Protein AF-A0A939B214-F1 (afdb_monomer)

Solvent-accessible surface area (backbone atoms only — not comparable to full-atom values): 5726 Å² total; per-residue (Å²): 135,89,84,69,72,48,75,45,84,51,101,62,32,33,40,42,36,34,70,47,88,90,41,87,101,39,64,52,78,44,81,43,49,46,67,33,42,53,50,48,49,66,78,43,48,63,38,62,79,42,30,29,58,56,48,25,69,68,62,79,37,57,94,60,34,69,34,42,68,54,26,40,54,40,51,50,48,33,35,76,73,66,45,25,44,74,49,78,86,64,88,58,98,65,63,34,28,35,30,88

Mean predicted aligned error: 3.48 Å

Sequence (100 aa):
MRQTYYVFEARRYFFVLSFSKSKRASGNFNLVSARAVEHVRRSFAGRQDLTAKHLATRSRKPRLVGSALHALNILYVLVAIGAAVRDERFRDRELHFNLR

Nearest PDB structures (foldseek):
  3eyy-assembly1_B  TM=7.524E-01  e=2.083E-01  Streptomyces coelicolor
  4ray-assembly1_A  TM=7.594E-01  e=3.332E-01  Magnetospirillum gryphiswaldense MSR-1 v2
  4lmy-assembly1_B  TM=6.597E-01  e=1.302E-01  Streptococcus pyogenes NS88.2
  4i7h-assembly1_A  TM=6.518E-01  e=3.533E-01  Streptococcus pyogenes MGAS315
  6dk4-assembly1_A  TM=6.432E-01  e=6.357E-01  Campylobacter jejuni

Radius of gyration: 13.12 Å; Cα contacts (8 Å, |Δi|>4): 165; chains: 1; bounding box: 32×29×33 Å

Foldseek 3Di:
DDWDWDWDDDPFWIWIKTADPVDPPDIDIDIATPVLLVLLLVVQAQPWFDWLQNCLVPSVCCVRRVDSVNSVSSQVVCVVVVQKDWDPVDPDPTTTIGGD

pLDDT: mean 93.39, std 6.2, range [59.78, 98.31]

Structure (mmCIF, N/CA/C/O backbone):
data_AF-A0A939B214-F1
#
_entry.id   AF-A0A939B214-F1
#
loop_
_atom_site.group_PDB
_atom_site.id
_atom_site.type_symbol
_atom_site.label_atom_id
_atom_site.label_alt_id
_atom_site.label_comp_id
_atom_site.label_asym_id
_atom_site.label_entity_id
_atom_site.label_seq_id
_atom_site.pdbx_PDB_ins_code
_atom_site.Cartn_x
_atom_site.Cartn_y
_atom_site.Cartn_z
_atom_site.occupancy
_atom_site.B_iso_or_equiv
_atom_site.auth_seq_id
_atom_site.auth_comp_id
_atom_site.auth_asym_id
_atom_site.auth_atom_id
_atom_site.pdbx_PDB_model_num
ATOM 1 N N . MET A 1 1 ? -1.240 9.878 -18.125 1.00 59.78 1 MET A N 1
ATOM 2 C CA . MET A 1 1 ? -0.341 8.707 -18.296 1.00 59.78 1 MET A CA 1
ATOM 3 C C . MET A 1 1 ? -0.269 7.914 -16.984 1.00 59.78 1 MET A C 1
ATOM 5 O O . MET A 1 1 ? 0.194 8.462 -15.986 1.00 59.78 1 MET A O 1
ATOM 9 N N . ARG A 1 2 ? -0.756 6.665 -16.938 1.00 70.69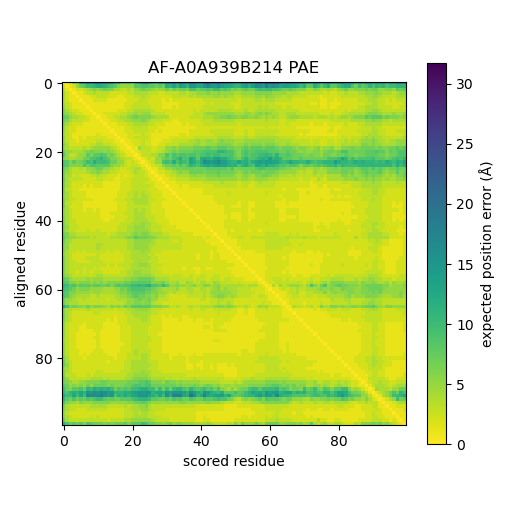 2 ARG A N 1
AT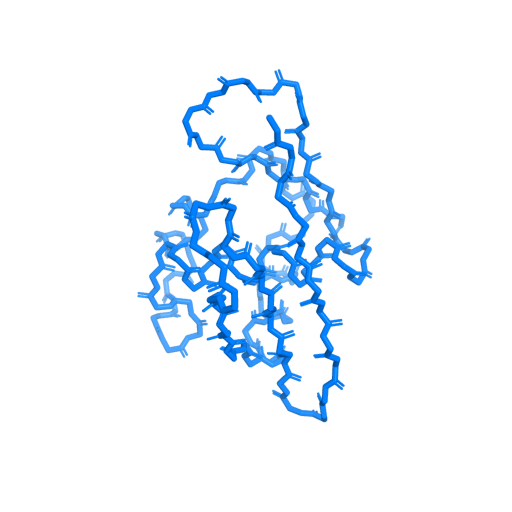OM 10 C CA . ARG A 1 2 ? -0.861 5.829 -15.715 1.00 70.69 2 ARG A CA 1
ATOM 11 C C . ARG A 1 2 ? 0.515 5.336 -15.245 1.00 70.69 2 ARG A C 1
ATOM 13 O O . ARG A 1 2 ? 1.395 5.108 -16.065 1.00 70.69 2 ARG A O 1
ATOM 20 N N . GLN A 1 3 ? 0.789 5.354 -13.938 1.00 83.88 3 GLN A N 1
ATOM 21 C CA . GLN A 1 3 ? 2.053 4.865 -13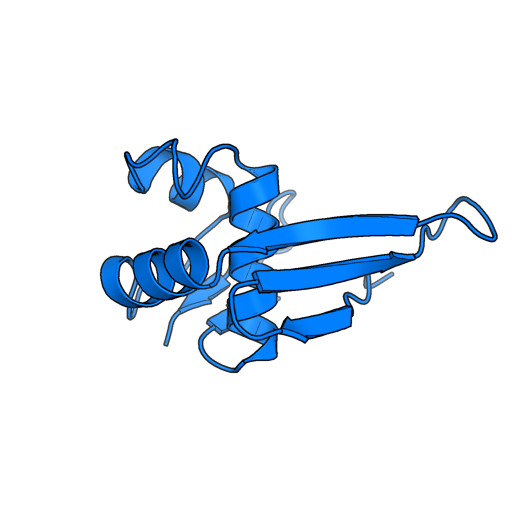.356 1.00 83.88 3 GLN A CA 1
ATOM 22 C C . GLN A 1 3 ? 1.883 3.387 -13.010 1.00 83.88 3 GLN A C 1
ATOM 24 O O . GLN A 1 3 ? 0.901 3.042 -12.355 1.00 83.88 3 GLN A O 1
ATOM 29 N N . THR A 1 4 ? 2.820 2.543 -13.435 1.00 89.50 4 THR A N 1
ATOM 30 C CA . THR A 1 4 ? 2.838 1.126 -13.055 1.00 89.50 4 THR A CA 1
ATOM 31 C C . THR A 1 4 ? 3.704 0.949 -11.817 1.00 89.50 4 THR A C 1
ATOM 33 O O . THR A 1 4 ? 4.797 1.521 -11.730 1.00 89.50 4 THR A O 1
ATOM 36 N N . TYR A 1 5 ? 3.191 0.168 -10.872 1.00 92.25 5 TYR A N 1
ATOM 37 C CA . TYR A 1 5 ? 3.890 -0.243 -9.665 1.00 92.25 5 TYR A CA 1
ATOM 38 C C . TYR A 1 5 ? 4.039 -1.759 -9.693 1.00 92.25 5 TYR A C 1
ATOM 40 O O . TYR A 1 5 ? 3.074 -2.464 -9.981 1.00 92.25 5 TYR A O 1
ATOM 48 N N . TYR A 1 6 ? 5.240 -2.239 -9.401 1.00 95.25 6 TYR A N 1
ATOM 49 C CA . TYR A 1 6 ? 5.546 -3.656 -9.264 1.00 95.25 6 TYR A CA 1
ATOM 50 C C . TYR A 1 6 ? 5.674 -3.972 -7.782 1.00 95.25 6 TYR A C 1
ATOM 52 O O . TYR A 1 6 ? 6.352 -3.244 -7.054 1.00 95.25 6 TYR A O 1
ATOM 60 N N . VAL A 1 7 ? 5.008 -5.033 -7.338 1.00 97.19 7 VAL A N 1
ATOM 61 C CA . VAL A 1 7 ? 5.047 -5.486 -5.949 1.00 97.19 7 VAL A CA 1
ATOM 62 C C . VAL A 1 7 ? 5.621 -6.892 -5.924 1.00 97.19 7 VAL A C 1
ATOM 64 O O . VAL A 1 7 ? 5.086 -7.783 -6.576 1.00 97.19 7 VAL A O 1
ATOM 67 N N . PHE A 1 8 ? 6.702 -7.077 -5.174 1.00 97.44 8 PHE A N 1
ATOM 68 C CA . PHE A 1 8 ? 7.311 -8.383 -4.941 1.00 97.44 8 PHE A CA 1
ATOM 69 C C . PHE A 1 8 ? 7.147 -8.751 -3.474 1.00 97.44 8 PHE A C 1
ATOM 71 O O . PHE A 1 8 ? 7.441 -7.943 -2.589 1.00 97.44 8 PHE A O 1
ATOM 78 N N . GLU A 1 9 ? 6.678 -9.963 -3.217 1.00 97.12 9 GLU A N 1
ATOM 79 C CA . GLU A 1 9 ? 6.497 -10.482 -1.868 1.00 97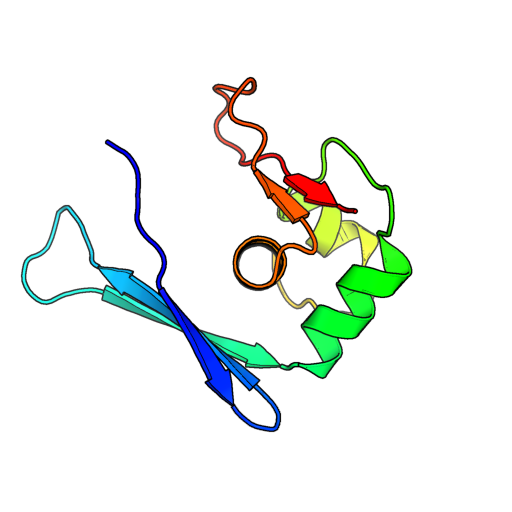.12 9 GLU A CA 1
ATOM 80 C C . GLU A 1 9 ? 7.759 -11.201 -1.381 1.00 97.12 9 GLU A C 1
ATOM 82 O O . GLU A 1 9 ? 8.388 -11.969 -2.106 1.00 97.12 9 GLU A O 1
ATOM 87 N N . ALA A 1 10 ? 8.120 -10.955 -0.126 1.00 95.06 10 ALA A N 1
ATOM 88 C CA . ALA A 1 10 ? 9.136 -11.687 0.612 1.00 95.06 10 ALA A CA 1
ATOM 89 C C . ALA A 1 10 ? 8.621 -12.009 2.021 1.00 95.06 10 ALA A C 1
ATOM 91 O O . ALA A 1 10 ? 7.673 -11.406 2.519 1.00 95.06 10 ALA A O 1
ATOM 92 N N . ARG A 1 11 ? 9.299 -12.921 2.730 1.00 94.44 11 ARG A N 1
ATOM 93 C CA . ARG A 1 11 ? 8.790 -13.516 3.984 1.00 94.44 11 ARG A CA 1
ATOM 94 C C . ARG A 1 11 ? 8.307 -12.516 5.046 1.00 94.44 11 ARG A C 1
ATOM 96 O O . ARG A 1 11 ? 7.419 -12.830 5.828 1.00 94.44 11 ARG A O 1
ATOM 103 N N . ARG A 1 12 ? 8.933 -11.340 5.153 1.00 97.25 12 ARG A N 1
ATOM 104 C CA . ARG A 1 12 ? 8.592 -10.317 6.167 1.00 97.25 12 ARG A CA 1
ATOM 105 C C . ARG A 1 12 ? 8.265 -8.949 5.571 1.00 97.25 12 ARG A C 1
ATOM 107 O O . ARG A 1 12 ? 7.910 -8.036 6.324 1.00 97.25 12 ARG A O 1
ATOM 114 N N . TYR A 1 13 ? 8.396 -8.800 4.258 1.00 97.88 13 TYR A N 1
ATOM 115 C CA . TYR A 1 13 ? 8.367 -7.511 3.582 1.00 97.88 13 TYR A CA 1
ATOM 116 C C . TYR A 1 13 ? 7.795 -7.636 2.175 1.00 97.88 13 TYR A C 1
ATOM 118 O O . TYR A 1 13 ? 7.892 -8.682 1.549 1.00 97.88 13 TYR A O 1
ATOM 126 N N . PHE A 1 14 ? 7.282 -6.525 1.670 1.00 98.19 14 PHE A N 1
ATOM 127 C CA . PHE A 1 14 ? 6.972 -6.315 0.269 1.00 98.19 14 PHE A CA 1
ATOM 128 C C . PHE A 1 14 ? 7.921 -5.264 -0.295 1.00 98.19 14 PHE A C 1
ATOM 130 O O . PHE A 1 14 ? 8.212 -4.260 0.365 1.00 98.19 14 PHE A O 1
ATOM 137 N N . PHE A 1 15 ? 8.373 -5.479 -1.521 1.00 97.44 15 PHE A N 1
ATOM 138 C CA . PHE A 1 15 ? 9.134 -4.506 -2.290 1.00 97.44 15 PHE A CA 1
ATOM 139 C C . PHE A 1 15 ? 8.204 -3.824 -3.286 1.00 97.44 15 PHE A C 1
ATOM 141 O O . PHE A 1 15 ? 7.592 -4.500 -4.108 1.00 97.44 15 PHE A O 1
ATOM 148 N N . VAL A 1 16 ? 8.105 -2.496 -3.223 1.00 97.31 16 VAL A N 1
ATOM 149 C CA . VAL A 1 16 ? 7.288 -1.681 -4.130 1.00 97.31 16 VAL A CA 1
ATOM 150 C C . VAL A 1 16 ? 8.206 -0.874 -5.038 1.00 97.31 16 VAL A C 1
ATOM 152 O O . VAL A 1 16 ? 8.969 -0.020 -4.581 1.00 97.31 16 VAL A O 1
ATOM 155 N N . LEU A 1 17 ? 8.113 -1.145 -6.334 1.00 95.50 17 LEU A N 1
ATOM 156 C CA . LEU A 1 17 ? 8.972 -0.604 -7.379 1.00 95.50 17 LEU A CA 1
ATOM 157 C C . LEU A 1 17 ? 8.162 0.220 -8.374 1.00 95.50 17 LEU A C 1
ATOM 159 O O . LEU A 1 17 ? 7.065 -0.160 -8.773 1.00 95.50 17 LEU A O 1
ATOM 163 N N . SER A 1 18 ? 8.716 1.344 -8.816 1.00 92.56 18 SER A N 1
ATOM 164 C CA . SER A 1 18 ? 8.142 2.134 -9.909 1.00 92.56 18 SER A CA 1
ATOM 165 C C . SER A 1 18 ? 9.240 2.794 -10.729 1.00 92.56 18 SER A C 1
ATOM 167 O O . SER A 1 18 ? 10.223 3.271 -10.170 1.00 92.56 18 SER A O 1
ATOM 169 N N . PHE A 1 19 ? 9.070 2.853 -12.047 1.00 91.94 19 PHE A N 1
ATOM 170 C CA . PHE A 1 19 ? 10.022 3.519 -12.936 1.00 91.94 19 PHE A CA 1
ATOM 171 C C . PHE A 1 19 ? 9.630 4.977 -13.168 1.00 91.94 19 PHE A C 1
ATOM 173 O O . PHE A 1 19 ? 8.456 5.290 -13.375 1.00 91.94 19 PHE A O 1
ATOM 180 N N . SER A 1 20 ? 10.607 5.878 -13.137 1.00 87.38 20 SER A N 1
ATOM 181 C CA . SER A 1 20 ? 10.394 7.286 -13.451 1.00 87.38 20 SER A CA 1
ATOM 182 C C . SER A 1 20 ? 9.981 7.444 -14.910 1.00 87.38 20 SER A C 1
ATOM 184 O O . SER A 1 20 ? 10.566 6.842 -15.806 1.00 87.38 20 SER A O 1
ATOM 186 N N . LYS A 1 21 ? 8.983 8.294 -15.155 1.00 86.31 21 LYS A N 1
ATOM 187 C CA . LYS A 1 21 ? 8.553 8.637 -16.517 1.00 86.31 21 LYS A CA 1
ATOM 188 C C . LYS A 1 21 ? 9.390 9.736 -17.150 1.00 86.31 21 LYS A C 1
ATOM 190 O O . LYS A 1 21 ? 9.509 9.780 -18.365 1.00 86.31 21 LYS A O 1
ATOM 195 N N . SER A 1 22 ? 9.934 10.635 -16.334 1.00 87.56 22 SER A N 1
ATOM 196 C CA . SER A 1 22 ? 10.696 11.792 -16.807 1.00 87.56 22 SER A CA 1
ATOM 197 C C . SER A 1 22 ? 12.198 11.531 -16.877 1.00 87.56 22 SER A C 1
ATOM 199 O O . SER A 1 22 ? 12.904 12.258 -17.566 1.00 87.56 22 SER A O 1
ATOM 201 N N . LYS A 1 23 ? 12.702 10.505 -16.178 1.00 84.75 23 LYS A N 1
ATOM 202 C CA . LYS A 1 23 ? 14.135 10.186 -16.113 1.00 84.75 23 LYS A CA 1
ATOM 203 C C . LYS A 1 23 ? 14.380 8.737 -16.522 1.00 84.75 23 LYS A C 1
ATOM 205 O O . LYS A 1 23 ? 13.898 7.821 -15.856 1.00 84.75 23 LYS A O 1
ATOM 210 N N . ARG A 1 24 ? 15.151 8.533 -17.597 1.00 83.88 24 ARG A N 1
ATOM 211 C CA . ARG A 1 24 ? 15.583 7.196 -18.039 1.00 83.88 24 ARG A CA 1
ATOM 212 C C . ARG A 1 24 ? 16.411 6.518 -16.942 1.00 83.88 24 ARG A C 1
ATOM 214 O O . ARG A 1 24 ? 17.126 7.191 -16.204 1.00 83.88 24 ARG A O 1
ATOM 221 N N . ALA A 1 25 ? 16.279 5.194 -16.833 1.00 84.44 25 ALA A N 1
ATOM 222 C CA . ALA A 1 25 ? 17.000 4.350 -15.870 1.00 84.44 25 ALA A CA 1
ATOM 223 C C . ALA A 1 25 ? 16.873 4.772 -14.387 1.00 84.44 25 ALA A C 1
ATOM 225 O O . ALA A 1 25 ? 17.696 4.401 -13.559 1.00 84.44 25 ALA A O 1
ATOM 226 N N . SER A 1 26 ? 15.839 5.540 -14.033 1.00 87.19 26 SER A N 1
ATOM 227 C CA . SER A 1 26 ? 15.566 5.957 -12.655 1.00 87.19 26 SER A CA 1
ATOM 228 C C . SER A 1 26 ? 14.257 5.353 -12.169 1.00 87.19 26 SER A C 1
ATOM 230 O O . SER A 1 26 ? 13.307 5.203 -12.938 1.00 87.19 26 SER A O 1
ATOM 232 N N . GLY A 1 27 ? 14.164 5.063 -10.878 1.00 89.88 27 GLY A N 1
ATOM 233 C CA . GLY A 1 27 ? 12.951 4.538 -10.267 1.00 89.88 27 GLY A CA 1
ATOM 234 C C . GLY A 1 27 ? 12.928 4.763 -8.765 1.00 89.88 27 GLY A C 1
ATOM 235 O O . GLY A 1 27 ? 13.917 5.184 -8.173 1.00 89.88 27 GLY A O 1
ATOM 236 N N . ASN A 1 28 ? 11.779 4.483 -8.163 1.00 90.81 28 ASN A N 1
ATOM 237 C CA . ASN A 1 28 ? 11.641 4.423 -6.717 1.00 90.81 28 ASN A CA 1
ATOM 238 C C . ASN A 1 28 ? 11.548 2.969 -6.280 1.00 90.81 28 ASN A C 1
ATOM 240 O O . ASN A 1 28 ? 10.854 2.171 -6.913 1.00 90.81 28 ASN A O 1
ATOM 244 N N . PHE A 1 29 ? 12.190 2.678 -5.158 1.00 93.31 29 PHE A N 1
ATOM 245 C CA . PHE A 1 29 ? 12.156 1.395 -4.480 1.00 93.31 29 PHE A CA 1
ATOM 246 C C . PHE A 1 29 ? 11.801 1.638 -3.017 1.00 93.31 29 PHE A C 1
ATOM 248 O O . PHE A 1 29 ? 12.457 2.428 -2.342 1.00 93.31 29 PHE A O 1
ATOM 255 N N . ASN A 1 30 ? 10.744 0.989 -2.540 1.00 95.88 30 ASN A N 1
ATOM 256 C CA . ASN A 1 30 ? 10.289 1.109 -1.161 1.00 95.88 30 ASN A CA 1
ATOM 257 C C . ASN A 1 30 ? 10.092 -0.274 -0.550 1.00 95.88 30 ASN A C 1
ATOM 259 O O . ASN A 1 30 ? 9.566 -1.179 -1.196 1.00 95.88 30 ASN A O 1
ATOM 263 N N . LEU A 1 31 ? 10.465 -0.405 0.719 1.00 96.50 31 LEU A N 1
ATOM 264 C CA . LEU A 1 31 ? 10.213 -1.593 1.521 1.00 96.50 31 LEU A CA 1
ATOM 265 C C . LEU A 1 31 ? 8.995 -1.351 2.41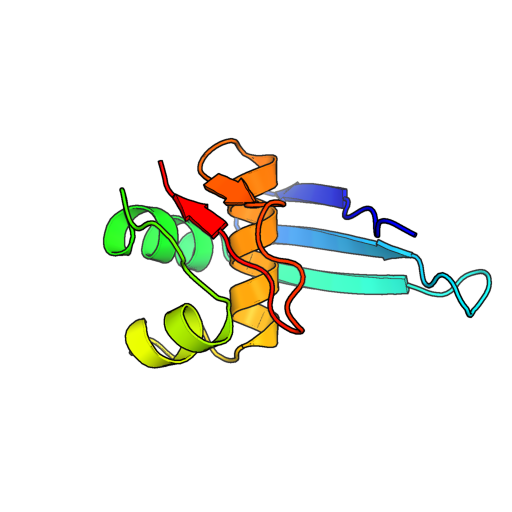5 1.00 96.50 31 LEU A C 1
ATOM 267 O O . LEU A 1 31 ? 8.927 -0.341 3.113 1.00 96.50 31 LEU A O 1
ATOM 271 N N . VAL A 1 32 ? 8.057 -2.291 2.432 1.00 97.75 32 VAL A N 1
ATOM 272 C CA . VAL A 1 32 ? 6.866 -2.240 3.287 1.00 97.75 32 VAL A CA 1
ATOM 273 C C . VAL A 1 32 ? 6.824 -3.496 4.144 1.00 97.75 32 VAL A C 1
ATOM 275 O O . VAL A 1 32 ? 6.911 -4.604 3.629 1.00 97.75 32 VAL A O 1
ATOM 278 N N . SER A 1 33 ? 6.692 -3.364 5.464 1.00 97.88 33 SER A N 1
ATOM 279 C CA . SER A 1 33 ? 6.615 -4.554 6.326 1.00 97.88 33 SER A CA 1
ATOM 280 C C . SER A 1 33 ? 5.281 -5.286 6.154 1.00 97.88 33 SER A C 1
ATOM 282 O O . SER A 1 33 ? 4.221 -4.658 6.165 1.00 97.88 33 SER A O 1
ATOM 284 N N . ALA A 1 34 ? 5.309 -6.621 6.097 1.00 98.06 34 ALA A N 1
ATOM 285 C CA . ALA A 1 34 ? 4.086 -7.426 6.021 1.00 98.06 34 ALA A CA 1
ATOM 286 C C . ALA A 1 34 ? 3.162 -7.193 7.232 1.00 98.06 34 ALA A C 1
ATOM 288 O O . ALA A 1 34 ? 1.940 -7.193 7.113 1.00 98.06 34 ALA A O 1
ATOM 289 N N . ARG A 1 35 ? 3.746 -6.889 8.401 1.00 97.75 35 ARG A N 1
ATOM 290 C CA . ARG A 1 35 ? 2.999 -6.510 9.611 1.00 97.75 35 ARG A CA 1
ATOM 291 C C . ARG A 1 35 ? 2.214 -5.209 9.441 1.00 97.75 35 ARG A C 1
ATOM 293 O O . ARG A 1 35 ? 1.107 -5.110 9.957 1.00 97.75 35 ARG A O 1
ATOM 300 N N . ALA A 1 36 ? 2.775 -4.217 8.749 1.00 97.88 36 ALA A N 1
ATOM 301 C CA . ALA A 1 36 ? 2.075 -2.966 8.470 1.00 97.88 36 ALA A CA 1
ATOM 302 C C . ALA A 1 36 ? 0.913 -3.186 7.495 1.00 97.88 36 ALA A C 1
ATOM 304 O O . ALA A 1 36 ? -0.184 -2.694 7.750 1.00 97.88 36 ALA A O 1
ATOM 305 N N . VAL A 1 37 ? 1.134 -3.981 6.441 1.00 98.12 37 VAL A N 1
ATOM 306 C CA . VAL A 1 37 ? 0.087 -4.359 5.476 1.00 98.12 37 VAL A CA 1
ATOM 307 C C . VAL A 1 37 ? -1.063 -5.060 6.188 1.00 98.12 37 VAL A C 1
ATOM 309 O O . VAL A 1 37 ? -2.204 -4.625 6.072 1.00 98.12 37 VAL A O 1
ATOM 312 N N . GLU A 1 38 ? -0.767 -6.077 6.998 1.00 97.62 38 GLU A N 1
ATOM 313 C CA . GLU A 1 38 ? -1.798 -6.830 7.712 1.00 97.62 38 GLU A CA 1
ATOM 314 C C . GLU A 1 38 ? -2.531 -5.976 8.752 1.00 97.62 38 GLU A C 1
ATOM 316 O O . GLU A 1 38 ? -3.751 -6.070 8.898 1.00 97.62 38 GLU A O 1
ATOM 321 N N . HIS A 1 39 ? -1.813 -5.095 9.455 1.00 97.06 39 HIS A N 1
ATOM 322 C CA . HIS A 1 39 ? -2.435 -4.157 10.382 1.00 97.06 39 HIS A CA 1
ATOM 323 C C . HIS A 1 39 ? -3.436 -3.243 9.671 1.00 97.06 39 HIS A C 1
ATOM 325 O O . HIS A 1 39 ? -4.557 -3.085 10.160 1.00 97.06 39 HIS A O 1
ATOM 331 N N . VAL A 1 40 ? -3.053 -2.665 8.530 1.00 97.75 40 VAL A N 1
ATOM 332 C CA . VAL A 1 40 ? -3.943 -1.804 7.745 1.00 97.75 40 VAL A CA 1
ATOM 333 C C . VAL A 1 40 ? -5.119 -2.607 7.204 1.00 97.75 40 VAL A C 1
ATOM 335 O O . VAL A 1 40 ? -6.256 -2.180 7.385 1.00 97.75 40 VAL A O 1
ATOM 338 N N . ARG A 1 41 ? -4.866 -3.782 6.614 1.00 97.56 41 ARG A N 1
ATOM 339 C CA . ARG A 1 41 ? -5.906 -4.658 6.059 1.00 97.56 41 ARG A CA 1
ATOM 340 C C . ARG A 1 41 ? -7.002 -4.941 7.082 1.00 97.56 41 ARG A C 1
ATOM 342 O O . ARG A 1 41 ? -8.173 -4.779 6.777 1.00 97.56 41 ARG A O 1
ATOM 349 N N . ARG A 1 42 ? -6.623 -5.304 8.312 1.00 96.38 42 ARG A N 1
ATOM 350 C CA . ARG A 1 42 ? -7.581 -5.580 9.394 1.00 96.38 42 ARG A CA 1
ATOM 351 C C . ARG A 1 42 ? -8.264 -4.323 9.924 1.00 96.38 42 ARG A C 1
ATOM 353 O O . ARG A 1 42 ? -9.464 -4.338 10.157 1.00 96.38 42 ARG A O 1
ATOM 360 N N . SER A 1 43 ? -7.511 -3.246 10.145 1.00 96.25 43 SER A N 1
ATOM 361 C CA . SER A 1 43 ? -8.035 -2.057 10.844 1.00 96.25 43 SER A CA 1
ATOM 362 C C . SER A 1 43 ? -8.907 -1.168 9.954 1.00 96.25 43 SER A C 1
ATOM 364 O O . SER A 1 43 ? -9.649 -0.336 10.465 1.00 96.25 43 SER A O 1
ATOM 366 N N . PHE A 1 44 ? -8.795 -1.319 8.634 1.00 96.56 44 PHE A N 1
ATOM 367 C CA . PHE A 1 44 ? -9.528 -0.533 7.643 1.00 96.56 44 PHE A CA 1
ATOM 368 C C . PHE A 1 44 ? -10.360 -1.420 6.699 1.00 96.56 44 PHE A C 1
ATOM 370 O O . PHE A 1 44 ? -10.751 -0.957 5.628 1.00 96.56 44 PHE A O 1
ATOM 377 N N . ALA A 1 45 ? -10.636 -2.673 7.077 1.00 95.69 45 ALA A N 1
ATOM 378 C CA . ALA A 1 45 ? -11.478 -3.584 6.300 1.00 95.69 45 ALA A CA 1
ATOM 379 C C . ALA A 1 45 ? -12.837 -2.937 5.967 1.00 95.69 45 ALA A C 1
ATOM 381 O O . ALA A 1 45 ? -13.433 -2.257 6.806 1.00 95.69 45 ALA A O 1
ATOM 382 N N . GLY A 1 46 ? -13.291 -3.092 4.722 1.00 95.75 46 GLY A N 1
ATOM 383 C CA . GLY A 1 46 ? -14.526 -2.487 4.209 1.00 95.75 46 GLY A CA 1
ATOM 384 C C . GLY A 1 46 ? -14.498 -0.962 4.024 1.00 95.75 46 GLY A C 1
ATOM 385 O O . GLY A 1 46 ? -15.461 -0.390 3.505 1.00 95.75 46 GLY A O 1
ATOM 386 N N . ARG A 1 47 ? -13.420 -0.262 4.413 1.00 96.81 47 ARG A N 1
ATOM 387 C CA . ARG A 1 47 ? -13.347 1.197 4.285 1.00 96.81 47 ARG A CA 1
ATOM 388 C C . ARG A 1 47 ? -13.298 1.602 2.812 1.00 96.81 47 ARG A C 1
ATOM 390 O O . ARG A 1 47 ? -12.395 1.210 2.078 1.00 96.81 47 ARG A O 1
ATOM 397 N N . GLN A 1 48 ? -14.244 2.445 2.421 1.00 96.25 48 GLN A N 1
ATOM 398 C CA . GLN A 1 48 ? -14.285 3.092 1.112 1.00 96.25 48 GLN A CA 1
ATOM 399 C C . GLN A 1 48 ? -13.664 4.490 1.186 1.00 96.25 48 GLN A C 1
ATOM 401 O O . GLN A 1 48 ? -13.565 5.066 2.278 1.00 96.25 48 GLN A O 1
ATOM 406 N N . ASP A 1 49 ? -13.280 5.027 0.029 1.00 95.38 49 ASP A N 1
ATOM 407 C CA . ASP A 1 49 ? -12.793 6.403 -0.114 1.00 95.38 49 ASP A CA 1
ATOM 408 C C . ASP A 1 49 ? -11.593 6.721 0.808 1.00 95.38 49 ASP A C 1
ATOM 410 O O . ASP A 1 49 ? -11.495 7.746 1.491 1.00 95.38 49 ASP A O 1
ATOM 414 N N . LEU A 1 50 ? -10.670 5.763 0.908 1.00 96.62 50 LEU A N 1
ATOM 415 C CA . LEU A 1 50 ? -9.500 5.885 1.761 1.00 96.62 50 LEU A CA 1
ATOM 416 C C . LEU A 1 50 ? -8.333 6.477 0.972 1.00 96.62 50 LEU A C 1
ATOM 418 O O . LEU A 1 50 ? -7.825 5.853 0.043 1.00 96.62 50 LEU A O 1
ATOM 422 N N . THR A 1 51 ? -7.860 7.654 1.382 1.00 97.00 51 THR A N 1
ATOM 423 C CA . THR A 1 51 ? -6.628 8.249 0.849 1.00 97.00 51 THR A CA 1
ATOM 424 C C . THR A 1 51 ? -5.427 7.902 1.723 1.00 97.00 51 THR A C 1
ATOM 426 O O . THR A 1 51 ? -5.549 7.580 2.911 1.00 97.00 51 THR A O 1
ATOM 429 N N . ALA A 1 52 ? -4.226 8.004 1.157 1.00 96.81 52 ALA A N 1
ATOM 430 C CA . ALA A 1 52 ? -2.991 7.747 1.894 1.00 96.81 52 ALA A CA 1
ATOM 431 C C . ALA A 1 52 ? -2.792 8.708 3.082 1.00 96.81 52 ALA A C 1
ATOM 433 O O . ALA A 1 52 ? -2.288 8.299 4.129 1.00 96.81 52 ALA A O 1
ATOM 434 N N . LYS A 1 53 ? -3.231 9.970 2.956 1.00 95.94 53 LYS A N 1
ATOM 435 C CA . LYS A 1 53 ? -3.208 10.934 4.066 1.00 95.94 53 LYS A CA 1
ATOM 436 C C . LYS A 1 53 ? -4.172 10.523 5.172 1.00 95.94 53 LYS A C 1
ATOM 438 O O . LYS A 1 53 ? -3.772 10.478 6.332 1.00 95.94 53 LYS A O 1
ATOM 443 N N . HIS A 1 54 ? -5.409 10.163 4.821 1.00 95.12 54 HIS A N 1
ATOM 444 C CA . HIS A 1 54 ? -6.386 9.672 5.793 1.00 95.12 54 HIS A CA 1
ATOM 445 C C . HIS A 1 54 ? -5.873 8.438 6.536 1.00 95.12 54 HIS A C 1
ATOM 447 O O . HIS A 1 54 ? -5.969 8.381 7.762 1.00 95.12 54 HIS A O 1
ATOM 453 N N . LEU A 1 55 ? -5.287 7.481 5.816 1.00 96.38 55 LEU A N 1
ATOM 454 C CA . LEU A 1 55 ? -4.717 6.276 6.408 1.00 96.38 55 LEU A CA 1
ATOM 455 C C . LEU A 1 55 ? -3.558 6.601 7.358 1.00 96.38 55 LEU A C 1
ATOM 457 O O . LEU A 1 55 ? -3.544 6.107 8.485 1.00 96.38 55 LEU A O 1
ATOM 461 N N . ALA A 1 56 ? -2.624 7.464 6.946 1.00 95.88 56 ALA A N 1
ATOM 462 C CA . ALA A 1 56 ? -1.502 7.872 7.788 1.00 95.88 56 ALA A CA 1
ATOM 463 C C . ALA A 1 56 ? -1.983 8.506 9.101 1.00 95.88 56 ALA A C 1
ATOM 465 O O . ALA A 1 56 ? -1.603 8.044 10.178 1.00 95.88 56 ALA A O 1
ATOM 466 N N . THR A 1 57 ? -2.896 9.475 9.019 1.00 93.81 57 THR A N 1
ATOM 467 C CA . THR A 1 57 ? -3.439 10.182 10.187 1.00 93.81 57 THR A CA 1
ATOM 468 C C . THR A 1 57 ? -4.272 9.271 11.094 1.00 93.81 57 THR A C 1
ATOM 470 O O . THR A 1 57 ? -4.169 9.350 12.318 1.00 93.81 57 THR A O 1
ATOM 473 N N . ARG A 1 58 ? -5.098 8.379 10.527 1.00 92.31 58 ARG A N 1
ATOM 474 C CA . ARG A 1 58 ? -6.018 7.532 11.310 1.00 92.31 58 ARG A CA 1
ATOM 475 C C . ARG A 1 58 ? -5.376 6.282 11.895 1.00 92.31 58 ARG A C 1
ATOM 477 O O . ARG A 1 58 ? -5.885 5.775 12.888 1.00 92.31 58 ARG A O 1
ATOM 484 N N . SER A 1 59 ? -4.277 5.791 11.321 1.00 89.31 59 SER A N 1
ATOM 485 C CA . SER A 1 59 ? -3.619 4.567 11.799 1.00 89.31 59 SER A CA 1
ATOM 486 C C . SER A 1 59 ? -3.152 4.664 13.255 1.00 89.31 59 SER A C 1
ATOM 488 O O . SER A 1 59 ? -3.102 3.649 13.944 1.00 89.31 59 SER A O 1
ATOM 490 N N . ARG A 1 60 ? -2.777 5.871 13.717 1.00 85.94 60 ARG A N 1
ATOM 491 C CA . ARG A 1 60 ? -2.206 6.147 15.052 1.00 85.94 60 ARG A CA 1
ATOM 492 C C . ARG A 1 60 ? -1.075 5.182 15.456 1.00 85.94 60 ARG A C 1
ATOM 494 O O . ARG A 1 60 ? -0.800 4.997 16.638 1.00 85.94 60 ARG A O 1
ATOM 501 N N . LYS A 1 61 ? -0.394 4.564 14.481 1.00 90.19 61 LYS A N 1
ATOM 502 C CA . LYS A 1 61 ? 0.713 3.618 14.688 1.00 90.19 61 LYS A CA 1
ATOM 503 C C . LYS A 1 61 ? 1.922 4.028 13.848 1.00 90.19 61 LYS A C 1
ATOM 505 O O . LYS A 1 61 ? 2.222 3.357 12.861 1.00 90.19 61 LYS A O 1
ATOM 510 N N . PRO A 1 62 ? 2.672 5.070 14.251 1.00 88.19 62 PRO A N 1
ATOM 511 C CA . PRO A 1 62 ? 3.777 5.618 13.455 1.00 88.19 62 PRO A CA 1
ATOM 512 C C . PRO A 1 62 ? 4.883 4.596 13.145 1.00 88.19 62 PRO A C 1
ATOM 514 O O . PRO A 1 62 ? 5.532 4.681 12.108 1.00 88.19 62 PRO A O 1
ATOM 517 N N . ARG A 1 63 ? 5.057 3.570 13.994 1.00 92.00 63 ARG A N 1
ATOM 518 C CA . ARG A 1 63 ? 5.997 2.458 13.747 1.00 92.00 63 ARG A CA 1
ATOM 519 C C . ARG A 1 63 ? 5.595 1.546 12.578 1.00 92.00 63 ARG A C 1
ATOM 521 O O . ARG A 1 63 ? 6.451 0.855 12.041 1.00 92.00 63 ARG A O 1
ATOM 528 N N . LEU A 1 64 ? 4.311 1.498 12.218 1.00 92.44 64 LEU A N 1
ATOM 529 C CA . LEU A 1 64 ? 3.793 0.688 11.106 1.00 92.44 64 LEU A CA 1
ATOM 530 C C . LEU A 1 64 ? 3.414 1.554 9.904 1.00 92.44 64 LEU A C 1
ATOM 532 O O . LEU A 1 64 ? 3.653 1.161 8.769 1.00 92.44 64 LEU A O 1
ATOM 536 N N . VAL A 1 65 ? 2.858 2.736 10.155 1.00 94.50 65 VAL A N 1
ATOM 537 C CA . VAL A 1 65 ? 2.401 3.688 9.144 1.00 94.50 65 VAL A CA 1
ATOM 538 C C . VAL A 1 65 ? 2.997 5.052 9.487 1.00 94.50 65 VAL A C 1
ATOM 540 O O . VAL A 1 65 ? 2.415 5.846 10.218 1.00 94.50 65 VAL A O 1
ATOM 543 N N . GLY A 1 66 ? 4.216 5.285 9.007 1.00 90.94 66 GLY A N 1
ATOM 544 C CA . GLY A 1 66 ? 5.025 6.435 9.430 1.00 90.94 66 GLY A CA 1
ATOM 545 C C . GLY A 1 66 ? 4.756 7.737 8.674 1.00 90.94 66 GLY A C 1
ATOM 546 O O . GLY A 1 66 ? 5.075 8.809 9.172 1.00 90.94 66 GLY A O 1
ATOM 547 N N . SER A 1 67 ? 4.195 7.670 7.466 1.00 95.00 67 SER A N 1
ATOM 548 C CA . SER A 1 67 ? 3.955 8.849 6.627 1.00 95.00 67 SER A CA 1
ATOM 549 C C . SER A 1 67 ? 2.880 8.579 5.581 1.00 95.00 67 SER A C 1
ATOM 551 O O . SER A 1 67 ? 2.540 7.424 5.319 1.00 95.00 67 SER A O 1
ATOM 553 N N . ALA A 1 68 ? 2.384 9.634 4.929 1.00 95.31 68 ALA A N 1
ATOM 554 C CA . ALA A 1 68 ? 1.470 9.501 3.794 1.00 95.31 68 ALA A CA 1
ATOM 555 C C . ALA A 1 68 ? 2.106 8.728 2.621 1.00 95.31 68 ALA A C 1
ATOM 557 O O . ALA A 1 68 ? 1.427 7.947 1.964 1.00 95.31 68 ALA A O 1
ATOM 558 N N . LEU A 1 69 ? 3.414 8.876 2.380 1.00 94.62 69 LEU A N 1
ATOM 559 C CA . LEU A 1 69 ? 4.100 8.106 1.337 1.00 94.62 69 LEU A CA 1
ATOM 560 C C . LEU A 1 69 ? 4.199 6.617 1.704 1.00 94.62 69 LEU A C 1
ATOM 562 O O . LEU A 1 69 ? 3.944 5.754 0.867 1.00 94.62 69 LEU A O 1
ATOM 566 N N . HIS A 1 70 ? 4.520 6.300 2.961 1.00 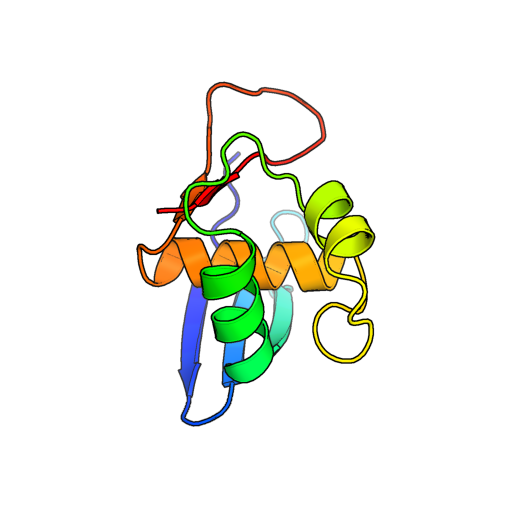96.62 70 HIS A N 1
ATOM 567 C CA . HIS A 1 70 ? 4.548 4.911 3.421 1.00 96.62 70 HIS A CA 1
ATOM 568 C C . HIS A 1 70 ? 3.141 4.289 3.388 1.00 96.62 70 HIS A C 1
ATOM 570 O O . HIS A 1 70 ? 2.973 3.177 2.893 1.00 96.62 70 HIS A O 1
ATOM 576 N N . ALA A 1 71 ? 2.122 5.039 3.816 1.00 97.81 71 ALA A N 1
ATOM 577 C CA . ALA A 1 71 ? 0.713 4.672 3.699 1.00 97.81 71 ALA A CA 1
ATOM 578 C C . ALA A 1 71 ? 0.307 4.365 2.251 1.00 97.81 71 ALA A C 1
ATOM 580 O O . ALA A 1 71 ? -0.344 3.355 1.994 1.00 97.81 71 ALA A O 1
ATOM 581 N N . LEU A 1 72 ? 0.734 5.198 1.299 1.00 96.81 72 LEU A N 1
ATOM 582 C CA . LEU A 1 72 ? 0.469 4.981 -0.119 1.00 96.81 72 LEU A CA 1
ATOM 583 C C . LEU A 1 72 ? 1.095 3.674 -0.624 1.00 96.81 72 LEU A C 1
ATOM 585 O O . LEU A 1 72 ? 0.435 2.909 -1.320 1.00 96.81 72 LEU A O 1
ATOM 589 N N . ASN A 1 73 ? 2.339 3.383 -0.236 1.00 97.81 73 ASN A N 1
ATOM 590 C CA . ASN A 1 73 ? 2.985 2.120 -0.597 1.00 97.81 73 ASN A CA 1
ATOM 591 C C . ASN A 1 73 ? 2.262 0.905 0.011 1.00 97.81 73 ASN A C 1
ATOM 593 O O . ASN A 1 73 ? 2.117 -0.105 -0.672 1.00 97.81 73 ASN A O 1
ATOM 597 N N . ILE A 1 74 ? 1.745 1.002 1.243 1.00 98.31 74 ILE A N 1
ATOM 598 C CA . ILE A 1 74 ? 0.902 -0.052 1.838 1.00 98.31 74 ILE A CA 1
ATOM 599 C C . ILE A 1 74 ? -0.372 -0.265 1.008 1.00 98.31 74 ILE A C 1
ATOM 601 O O . ILE A 1 74 ? -0.726 -1.406 0.715 1.00 98.31 74 ILE A O 1
ATOM 605 N N . LEU A 1 75 ? -1.041 0.813 0.589 1.00 98.00 75 LEU A N 1
ATOM 606 C CA . LEU A 1 75 ? -2.244 0.735 -0.247 1.00 98.00 75 LEU A CA 1
ATOM 607 C C . LEU A 1 75 ? -1.958 0.083 -1.606 1.00 98.00 75 LEU A C 1
ATO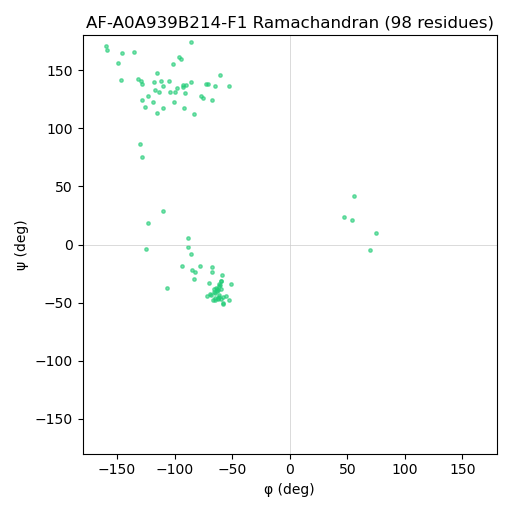M 609 O O . LEU A 1 75 ? -2.750 -0.738 -2.062 1.00 98.00 75 LEU A O 1
ATOM 613 N N . TYR A 1 76 ? -0.809 0.366 -2.225 1.00 97.56 76 TYR A N 1
ATOM 614 C CA . TYR A 1 76 ? -0.400 -0.327 -3.450 1.00 97.56 76 TYR A CA 1
ATOM 615 C C . TYR A 1 76 ? -0.177 -1.823 -3.244 1.00 97.56 76 TYR A C 1
ATOM 617 O O . TYR A 1 76 ? -0.592 -2.608 -4.095 1.00 97.56 76 TYR A O 1
ATOM 625 N N . VAL A 1 77 ? 0.416 -2.230 -2.118 1.00 98.19 77 VAL A N 1
ATOM 626 C CA . VAL A 1 77 ? 0.540 -3.656 -1.783 1.00 98.19 77 VAL A CA 1
ATOM 627 C C . VAL A 1 77 ? -0.840 -4.293 -1.628 1.00 98.19 77 VAL A C 1
ATOM 629 O O . VAL A 1 77 ? -1.080 -5.344 -2.211 1.00 98.19 77 VAL A O 1
ATOM 632 N N . LEU A 1 78 ? -1.768 -3.646 -0.913 1.00 98.31 78 LEU A N 1
ATOM 633 C CA . LEU A 1 78 ? -3.134 -4.155 -0.741 1.00 98.31 78 LEU A CA 1
ATOM 634 C C . LEU A 1 78 ? -3.865 -4.324 -2.077 1.00 98.31 78 LEU A C 1
ATOM 636 O O . LEU A 1 78 ? -4.576 -5.310 -2.256 1.00 98.31 78 LEU A O 1
ATOM 640 N N . VAL A 1 79 ? -3.666 -3.405 -3.024 1.00 97.75 79 VAL A N 1
ATOM 641 C CA . VAL A 1 79 ? -4.198 -3.550 -4.386 1.00 97.75 79 VAL A CA 1
ATOM 642 C C . VAL A 1 79 ? -3.560 -4.738 -5.104 1.00 97.75 79 VAL A C 1
ATOM 644 O O . VAL A 1 79 ? -4.279 -5.542 -5.692 1.00 97.75 79 VAL A O 1
ATOM 647 N N . ALA A 1 80 ? -2.234 -4.882 -5.037 1.00 97.19 80 ALA A N 1
ATOM 648 C CA . ALA A 1 80 ? -1.517 -5.965 -5.709 1.00 97.19 80 ALA A CA 1
ATOM 649 C C . ALA A 1 80 ? -1.933 -7.360 -5.212 1.00 97.19 80 ALA A C 1
ATOM 651 O O . ALA A 1 80 ? -2.036 -8.278 -6.018 1.00 97.19 80 ALA A O 1
ATOM 652 N N . ILE A 1 81 ? -2.233 -7.508 -3.916 1.00 96.75 81 ILE A N 1
ATOM 653 C CA . ILE A 1 81 ? -2.720 -8.771 -3.329 1.00 96.75 81 ILE A CA 1
ATOM 654 C C . ILE A 1 81 ? -4.252 -8.924 -3.393 1.00 96.75 81 ILE A C 1
ATOM 656 O O . ILE A 1 81 ? -4.808 -9.850 -2.809 1.00 96.75 81 ILE A O 1
ATOM 660 N N . GLY A 1 82 ? -4.962 -8.001 -4.051 1.00 96.94 82 GLY A N 1
ATOM 661 C CA . GLY A 1 82 ? -6.416 -8.065 -4.231 1.00 96.94 82 GLY A CA 1
ATOM 662 C C . GLY A 1 82 ? -7.259 -7.722 -2.995 1.00 96.94 82 GLY A C 1
ATOM 663 O O . GLY A 1 82 ? -8.476 -7.905 -3.030 1.00 96.94 82 GLY A O 1
ATOM 664 N N . ALA A 1 83 ? -6.651 -7.199 -1.927 1.00 97.62 83 ALA A N 1
ATOM 665 C CA . ALA A 1 83 ? -7.324 -6.759 -0.701 1.00 97.62 83 ALA A CA 1
ATOM 666 C C . ALA A 1 83 ? -7.859 -5.314 -0.776 1.00 97.62 83 ALA A C 1
ATOM 668 O O . ALA A 1 83 ? -8.567 -4.858 0.119 1.00 97.62 83 ALA A O 1
ATOM 669 N N . ALA A 1 84 ? -7.525 -4.576 -1.833 1.00 98.00 84 ALA A N 1
ATOM 670 C CA . ALA A 1 84 ? -8.072 -3.255 -2.108 1.00 98.00 84 ALA A CA 1
ATOM 671 C C . ALA A 1 84 ? -8.220 -3.023 -3.615 1.00 98.00 84 ALA A C 1
ATOM 673 O O . ALA A 1 84 ? -7.626 -3.721 -4.435 1.00 98.00 84 ALA A O 1
ATOM 674 N N . VAL A 1 85 ? -8.990 -2.005 -3.982 1.00 96.94 85 VAL A N 1
ATOM 675 C CA . VAL A 1 85 ? -9.122 -1.513 -5.356 1.00 96.94 85 VAL A CA 1
ATOM 676 C C . VAL A 1 85 ? -8.884 -0.011 -5.352 1.00 96.94 85 VAL A C 1
ATOM 678 O O . VAL A 1 85 ? -9.357 0.692 -4.462 1.00 96.94 85 VAL A O 1
ATOM 681 N N . ARG A 1 86 ? -8.145 0.495 -6.340 1.00 94.75 86 ARG A N 1
ATOM 682 C CA . ARG A 1 86 ? -8.032 1.938 -6.563 1.00 94.75 86 ARG A CA 1
ATOM 683 C C . ARG A 1 86 ? -9.300 2.438 -7.253 1.00 94.75 86 ARG A C 1
ATOM 685 O O . ARG A 1 86 ? -9.674 1.907 -8.294 1.00 94.75 86 ARG A O 1
ATOM 692 N N . ASP A 1 87 ? -9.919 3.467 -6.695 1.00 93.88 87 ASP A N 1
ATOM 693 C CA . ASP A 1 87 ? -11.075 4.121 -7.293 1.00 93.88 87 ASP A CA 1
ATOM 694 C C . ASP A 1 87 ? -10.607 5.138 -8.342 1.00 93.88 87 ASP A C 1
ATOM 696 O O . ASP A 1 87 ? -9.948 6.128 -8.021 1.00 93.88 87 ASP A O 1
ATOM 700 N N . GLU A 1 88 ? -10.894 4.861 -9.614 1.00 88.88 88 GLU A N 1
ATOM 701 C CA . GLU A 1 88 ? -10.519 5.729 -10.738 1.00 88.88 88 GLU A CA 1
ATOM 702 C C . GLU A 1 88 ? -11.575 6.809 -11.039 1.00 88.88 88 GLU A C 1
ATOM 704 O O . GLU A 1 88 ? -11.360 7.640 -11.923 1.00 88.88 88 GLU A O 1
ATOM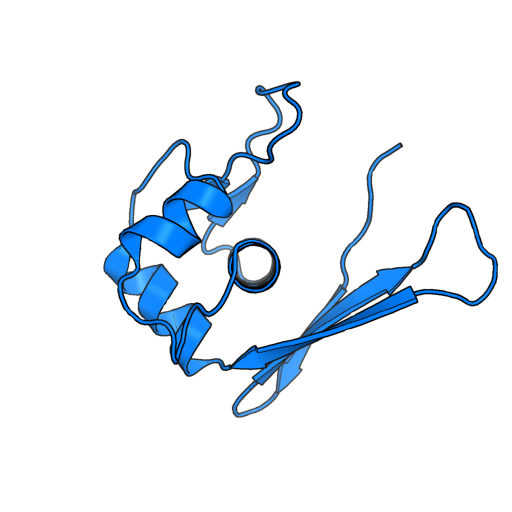 709 N N . ARG A 1 89 ? -12.708 6.828 -10.315 1.00 88.62 89 ARG A N 1
ATOM 710 C CA . ARG A 1 89 ? -13.759 7.845 -10.501 1.00 88.62 89 ARG A CA 1
ATOM 711 C C . ARG A 1 89 ? -13.313 9.223 -10.016 1.00 88.62 89 ARG A C 1
ATOM 713 O O . ARG A 1 89 ? -13.695 10.227 -10.612 1.00 88.62 89 ARG A O 1
ATOM 720 N N . PHE A 1 90 ? -12.482 9.262 -8.978 1.00 83.31 90 PHE A N 1
ATOM 721 C CA . PHE A 1 90 ? -11.873 10.487 -8.468 1.00 83.31 90 PHE A CA 1
ATOM 722 C C . PHE A 1 90 ? -10.748 10.941 -9.407 1.00 83.31 90 PHE A C 1
ATOM 724 O O . PHE A 1 90 ? -9.829 10.177 -9.719 1.00 83.31 90 PHE A O 1
ATOM 731 N N . ARG A 1 91 ? -10.816 12.194 -9.870 1.00 75.88 91 ARG A N 1
ATOM 732 C CA . ARG A 1 91 ? -9.799 12.830 -10.738 1.00 75.88 91 ARG A CA 1
ATOM 733 C C . ARG A 1 91 ? -9.022 13.913 -9.990 1.00 75.88 91 ARG A C 1
ATOM 735 O O . ARG A 1 91 ? -8.541 14.886 -10.567 1.00 75.88 91 ARG A O 1
ATOM 742 N N . ASP A 1 92 ? -8.924 13.712 -8.691 1.00 80.06 92 ASP A N 1
ATOM 743 C CA . ASP A 1 92 ? -8.414 14.644 -7.711 1.00 80.06 92 ASP A CA 1
ATOM 744 C C . ASP A 1 92 ? -6.884 14.517 -7.626 1.00 80.06 92 ASP A C 1
ATOM 746 O O . ASP A 1 92 ? -6.260 13.636 -8.227 1.00 80.06 92 ASP A O 1
ATOM 750 N N . ARG A 1 93 ? -6.236 15.398 -6.855 1.00 84.25 93 ARG A N 1
ATOM 751 C CA . ARG A 1 93 ? -4.784 15.285 -6.609 1.00 84.25 93 ARG A CA 1
ATOM 752 C C . ARG A 1 93 ? -4.423 14.058 -5.766 1.00 84.25 93 ARG A C 1
ATOM 754 O O . ARG A 1 93 ? -3.257 13.664 -5.743 1.00 84.25 93 ARG A O 1
ATOM 761 N N . GLU A 1 94 ? -5.388 13.492 -5.050 1.00 90.62 94 GLU A N 1
ATOM 762 C CA . GLU A 1 94 ? -5.195 12.337 -4.182 1.00 90.62 94 GLU A CA 1
ATOM 763 C C . GLU A 1 94 ? -5.684 11.053 -4.847 1.00 90.62 94 GLU A C 1
ATOM 765 O O . GLU A 1 94 ? -6.513 11.060 -5.750 1.00 90.62 94 GLU A O 1
ATOM 770 N N . LEU A 1 95 ? -5.117 9.929 -4.411 1.00 93.62 95 LEU A N 1
ATOM 771 C CA . LEU A 1 95 ? -5.561 8.613 -4.843 1.00 93.62 95 LEU A CA 1
ATOM 772 C C . LEU A 1 95 ? -6.497 8.031 -3.795 1.00 93.62 95 LEU A C 1
ATOM 774 O O . LEU A 1 95 ? -6.181 8.053 -2.602 1.00 93.62 95 LEU A O 1
ATOM 778 N N . HIS A 1 96 ? -7.601 7.477 -4.276 1.00 96.19 96 HIS A N 1
ATOM 779 C CA . HIS A 1 96 ? -8.676 6.936 -3.463 1.00 96.19 96 HIS A CA 1
ATOM 780 C C . HIS A 1 96 ? -8.693 5.416 -3.593 1.00 96.19 96 HIS A C 1
ATOM 782 O O . HIS A 1 96 ? -8.513 4.868 -4.685 1.00 96.19 96 HIS A O 1
ATOM 788 N N . PHE A 1 97 ? -8.857 4.732 -2.465 1.00 97.25 97 PHE A N 1
ATOM 789 C CA . PHE A 1 97 ? -8.805 3.280 -2.385 1.00 97.25 97 PHE A CA 1
ATOM 790 C C . PHE A 1 97 ? -9.990 2.743 -1.592 1.00 97.25 97 PHE A C 1
ATOM 792 O O . PHE A 1 97 ? -10.394 3.309 -0.577 1.00 97.25 97 PHE A O 1
ATOM 799 N N . ASN A 1 98 ? -10.493 1.607 -2.050 1.00 97.75 98 ASN A N 1
ATOM 800 C CA . ASN A 1 98 ? -11.601 0.878 -1.463 1.00 97.75 98 ASN A CA 1
ATOM 801 C C . ASN A 1 98 ? -11.069 -0.468 -0.971 1.00 97.75 98 ASN A C 1
ATOM 803 O O . ASN A 1 98 ? -10.616 -1.284 -1.777 1.00 97.75 98 ASN A O 1
ATOM 807 N N . LEU A 1 99 ? -11.062 -0.676 0.344 1.00 97.38 99 LEU A N 1
ATOM 808 C CA . LEU A 1 99 ? -10.580 -1.911 0.964 1.00 97.38 99 LEU A CA 1
ATOM 809 C C . LEU A 1 99 ? -11.708 -2.943 1.010 1.00 97.38 99 LEU A C 1
ATOM 811 O O . LEU A 1 99 ? -12.861 -2.595 1.277 1.00 97.38 99 LEU A O 1
ATOM 815 N N . ARG A 1 100 ? -11.352 -4.197 0.728 1.00 92.62 100 ARG A N 1
ATOM 816 C CA . ARG A 1 100 ? -12.247 -5.357 0.789 1.00 92.62 100 ARG A CA 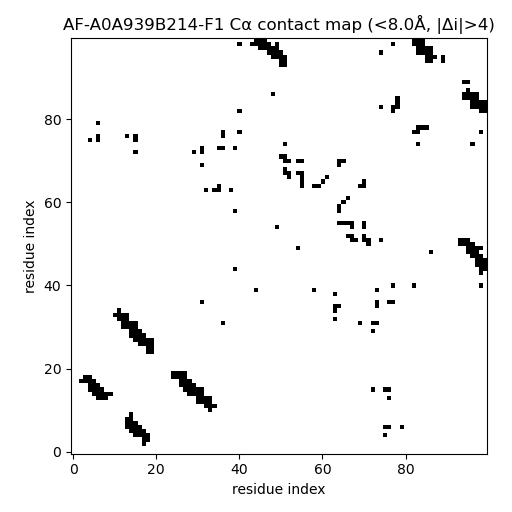1
ATOM 817 C C . ARG A 1 100 ? -12.222 -5.989 2.175 1.00 92.62 100 ARG A C 1
ATOM 819 O O . ARG A 1 100 ? -11.147 -5.968 2.817 1.00 92.62 100 ARG A O 1
#

Secondary structure (DSSP, 8-state):
-PPPEEEEEETTEEEEEEE-SSSTT-EEEEEEEHHHHHHHHHHTTT--SEEHHHHHHHH--TTT--SHHHHHHHHHHHHHTTSEEEE-S--SSS-EEEE-